Protein AF-X0V4F4-F1 (afdb_monomer_lite)

Structure (mmCIF, N/CA/C/O backbone):
data_AF-X0V4F4-F1
#
_entry.id   AF-X0V4F4-F1
#
loop_
_atom_site.group_PDB
_atom_site.id
_atom_site.type_symbol
_atom_site.label_atom_id
_atom_site.label_alt_id
_atom_site.label_comp_id
_atom_site.label_asym_id
_atom_site.label_entity_id
_atom_site.label_seq_id
_atom_site.pdbx_PDB_ins_code
_atom_site.Cartn_x
_atom_site.Cartn_y
_atom_site.Cartn_z
_atom_site.occupancy
_atom_site.B_iso_or_equiv
_atom_site.auth_seq_id
_atom_site.auth_comp_id
_atom_site.auth_asym_id
_atom_site.auth_atom_id
_atom_site.pdbx_PDB_model_num
ATOM 1 N N . MET A 1 1 ? -26.905 -1.949 -37.297 1.00 37.72 1 MET A N 1
ATOM 2 C CA . MET A 1 1 ? -25.685 -1.219 -36.891 1.00 37.72 1 MET A CA 1
ATOM 3 C C . MET A 1 1 ? -25.699 -1.088 -35.381 1.00 37.72 1 MET A C 1
ATOM 5 O O . MET A 1 1 ? -26.369 -0.215 -34.851 1.00 37.72 1 MET A O 1
ATOM 9 N N . THR A 1 2 ? -25.054 -2.017 -34.686 1.00 37.38 2 THR A N 1
ATOM 10 C CA . THR A 1 2 ? -24.847 -1.951 -33.238 1.00 37.38 2 THR A CA 1
ATOM 11 C C . THR A 1 2 ? -23.733 -0.949 -32.968 1.00 37.38 2 THR A C 1
ATOM 13 O O . THR A 1 2 ? -22.569 -1.186 -33.281 1.00 37.38 2 THR A O 1
ATOM 16 N N . THR A 1 3 ? -24.101 0.216 -32.449 1.00 40.47 3 THR A N 1
ATOM 17 C CA . THR A 1 3 ? -23.155 1.213 -31.956 1.00 40.47 3 THR A CA 1
ATOM 18 C C . THR A 1 3 ? -22.427 0.633 -30.749 1.00 40.47 3 THR A C 1
ATOM 20 O O . THR A 1 3 ? -23.006 0.509 -29.670 1.00 40.47 3 THR A O 1
ATOM 23 N N . HIS A 1 4 ? -21.161 0.262 -30.934 1.00 43.31 4 HIS A N 1
ATOM 24 C CA . HIS A 1 4 ? -20.242 0.027 -29.830 1.00 43.31 4 HIS A CA 1
ATOM 25 C C . HIS A 1 4 ? -20.098 1.336 -29.053 1.00 43.31 4 HIS A C 1
ATOM 27 O O . HIS A 1 4 ? -19.474 2.288 -29.522 1.00 43.31 4 HIS A O 1
ATOM 33 N N . VAL A 1 5 ? -20.702 1.389 -27.868 1.00 49.34 5 VAL A N 1
ATOM 34 C CA . VAL A 1 5 ? -20.379 2.409 -26.877 1.00 49.34 5 VAL A CA 1
ATOM 35 C C . VAL A 1 5 ? -18.952 2.107 -26.437 1.00 49.34 5 VAL A C 1
ATOM 37 O O . VAL A 1 5 ? -18.704 1.174 -25.679 1.00 49.34 5 VAL A O 1
ATOM 40 N N . ASN A 1 6 ? -17.996 2.841 -27.000 1.00 49.03 6 ASN A N 1
ATOM 41 C CA . ASN A 1 6 ? -16.612 2.832 -26.555 1.00 49.03 6 ASN A CA 1
ATOM 42 C C . ASN A 1 6 ? -16.559 3.555 -25.204 1.00 49.03 6 ASN A C 1
ATOM 44 O O . ASN A 1 6 ? -16.235 4.742 -25.127 1.00 49.03 6 ASN A O 1
ATOM 48 N N . THR A 1 7 ? -16.965 2.860 -24.144 1.00 48.78 7 THR A N 1
ATOM 49 C CA . THR A 1 7 ? -16.778 3.315 -22.771 1.00 48.78 7 THR A CA 1
ATOM 50 C C . THR A 1 7 ? -15.282 3.269 -22.519 1.00 48.78 7 THR A C 1
ATOM 52 O O . THR A 1 7 ? -14.724 2.231 -22.185 1.00 48.78 7 THR A O 1
ATOM 55 N N . LYS A 1 8 ? -14.599 4.384 -22.765 1.00 49.84 8 LYS A N 1
ATOM 56 C CA . LYS A 1 8 ? -13.213 4.568 -22.350 1.00 49.84 8 LYS A CA 1
ATOM 57 C C . LYS A 1 8 ? -13.227 4.480 -20.821 1.00 49.84 8 LYS A C 1
ATOM 59 O O . LYS A 1 8 ? -13.608 5.452 -20.171 1.00 49.84 8 LYS A O 1
ATOM 64 N N . GLU A 1 9 ? -12.958 3.295 -20.270 1.00 61.97 9 GLU A N 1
ATOM 65 C CA . GLU A 1 9 ? -12.934 3.059 -18.826 1.00 61.97 9 GLU A CA 1
ATOM 66 C C . GLU A 1 9 ? -12.059 4.135 -18.189 1.00 61.97 9 GLU A C 1
ATOM 68 O O . GLU A 1 9 ? -10.913 4.368 -18.584 1.00 61.97 9 GLU A O 1
ATOM 73 N N . LYS A 1 10 ? -12.656 4.898 -17.274 1.00 65.00 10 LYS A N 1
ATOM 74 C CA . LYS A 1 10 ? -11.963 5.991 -16.611 1.00 65.00 10 LYS A CA 1
ATOM 75 C C . LYS A 1 10 ? -10.868 5.362 -15.758 1.00 65.00 10 LYS A C 1
ATOM 77 O O . LYS A 1 10 ? -11.165 4.726 -14.756 1.00 65.00 10 LYS A O 1
ATOM 82 N N . SER A 1 11 ? -9.615 5.551 -16.160 1.00 74.38 11 SER A N 1
ATOM 83 C CA . SER A 1 11 ? -8.469 5.084 -15.388 1.00 74.38 11 SER A CA 1
ATOM 84 C C . SER A 1 11 ? -8.500 5.711 -13.994 1.00 74.38 11 SER A C 1
ATOM 86 O O . SER A 1 11 ? -8.341 6.928 -13.845 1.00 74.38 11 SER A O 1
ATOM 88 N N . HIS A 1 12 ? -8.763 4.894 -12.976 1.00 88.62 12 HIS A N 1
ATOM 89 C CA . HIS A 1 12 ? -8.858 5.358 -11.600 1.00 88.62 12 HIS A CA 1
ATOM 90 C C . HIS A 1 12 ? -7.478 5.769 -11.090 1.00 88.62 12 HIS A C 1
ATOM 92 O O . HIS A 1 12 ? -6.485 5.059 -11.280 1.00 88.62 12 HIS A O 1
ATOM 98 N N . LYS A 1 13 ? -7.404 6.931 -10.437 1.00 92.62 13 LYS A N 1
ATOM 99 C CA . LYS A 1 13 ? -6.176 7.388 -9.790 1.00 92.62 13 LYS A CA 1
ATOM 100 C C . LYS A 1 13 ? -6.096 6.820 -8.382 1.00 92.62 13 LYS A C 1
ATOM 102 O O . LYS A 1 13 ? -7.054 6.889 -7.618 1.00 92.62 13 LYS A O 1
ATOM 107 N N . LEU A 1 14 ? -4.921 6.317 -8.007 1.00 93.12 14 LEU A N 1
ATOM 108 C CA . LEU A 1 14 ? -4.670 5.735 -6.690 1.00 93.12 14 LEU A CA 1
ATOM 109 C C . LEU A 1 14 ? -5.020 6.710 -5.558 1.00 93.12 14 LEU A C 1
ATOM 111 O O . LEU A 1 14 ? -5.531 6.288 -4.530 1.00 93.12 14 LEU A O 1
ATOM 115 N N . PHE A 1 15 ? -4.787 8.013 -5.747 1.00 92.31 15 PHE A N 1
ATOM 116 C CA . PHE A 1 15 ? -5.181 9.031 -4.770 1.00 92.31 15 PHE A CA 1
ATOM 117 C C . PHE A 1 15 ? -6.688 9.027 -4.480 1.00 92.31 15 PHE A C 1
ATOM 119 O O . PHE A 1 15 ? -7.075 8.969 -3.317 1.00 92.31 15 PHE A O 1
ATOM 126 N N . GLU A 1 16 ? -7.516 9.028 -5.526 1.00 94.31 16 GLU A N 1
ATOM 127 C CA . GLU A 1 16 ? -8.979 9.035 -5.401 1.00 94.31 16 GLU A CA 1
ATOM 128 C C . GLU A 1 16 ? -9.466 7.761 -4.695 1.00 94.31 16 GLU A C 1
ATOM 130 O O . GLU A 1 16 ? -10.334 7.814 -3.824 1.00 94.31 16 GLU A O 1
ATOM 135 N N . LEU A 1 17 ? -8.859 6.610 -5.009 1.00 95.38 17 LEU A N 1
ATOM 136 C CA . LEU A 1 17 ? -9.201 5.348 -4.352 1.00 95.38 17 LEU A CA 1
ATOM 137 C C . LEU A 1 17 ? -8.787 5.303 -2.877 1.00 95.38 17 LEU A C 1
ATOM 139 O O . LEU A 1 17 ? -9.488 4.688 -2.078 1.00 95.38 17 LEU A O 1
ATOM 143 N N . ILE A 1 18 ? -7.679 5.948 -2.494 1.00 96.19 18 ILE A N 1
ATOM 144 C CA . ILE A 1 18 ? -7.268 6.044 -1.084 1.00 96.19 18 ILE A CA 1
ATOM 145 C C . ILE A 1 18 ? -8.304 6.833 -0.281 1.00 96.19 18 ILE A C 1
ATOM 147 O O . ILE A 1 18 ? -8.685 6.400 0.806 1.00 96.19 18 ILE A O 1
ATOM 151 N N . GLU A 1 19 ? -8.773 7.966 -0.808 1.00 95.38 19 GLU A N 1
ATOM 152 C CA . GLU A 1 19 ? -9.809 8.773 -0.153 1.00 95.38 19 GLU A CA 1
ATOM 153 C C . GLU A 1 19 ? -11.130 8.007 -0.047 1.00 95.38 19 GLU A C 1
ATOM 155 O O . GLU A 1 19 ? -11.757 7.988 1.013 1.00 95.38 19 GLU A O 1
ATOM 160 N N . TYR A 1 20 ? -11.517 7.304 -1.113 1.00 96.62 20 TYR A N 1
ATOM 161 C CA . TYR A 1 20 ? -12.715 6.473 -1.105 1.00 96.62 20 TYR A CA 1
ATOM 162 C C . TYR A 1 20 ? -12.623 5.328 -0.083 1.00 96.62 20 TYR A C 1
ATOM 164 O O . TYR A 1 20 ? -13.535 5.137 0.721 1.00 96.62 20 TYR A O 1
ATOM 172 N N . TYR A 1 21 ? -11.494 4.614 -0.037 1.00 96.81 21 TYR A N 1
ATOM 173 C CA . TYR A 1 21 ? -11.267 3.535 0.928 1.00 96.81 21 TYR A CA 1
ATOM 174 C C . TYR A 1 21 ? -11.280 4.039 2.378 1.00 96.81 21 TYR A C 1
ATOM 176 O O . TYR A 1 21 ? -11.787 3.361 3.272 1.00 96.81 21 TYR A O 1
ATOM 184 N N . GLU A 1 22 ? -10.768 5.245 2.633 1.00 97.31 22 GLU A N 1
ATOM 185 C CA . GLU A 1 22 ? -10.863 5.892 3.944 1.00 97.31 22 GLU A CA 1
ATOM 186 C C . GLU A 1 22 ? -12.327 6.109 4.366 1.00 97.31 22 GLU A C 1
ATOM 188 O O . GLU A 1 22 ? -12.687 5.799 5.506 1.00 97.31 22 GLU A O 1
ATOM 193 N N . VAL A 1 23 ? -13.183 6.579 3.451 1.00 97.69 23 VAL A N 1
ATOM 194 C CA . VAL A 1 23 ? -14.627 6.748 3.693 1.00 97.69 23 VAL A CA 1
ATOM 195 C C . VAL A 1 23 ? -15.307 5.405 3.968 1.00 97.69 23 VAL A C 1
ATOM 197 O O . VAL A 1 23 ? -16.054 5.303 4.943 1.00 97.69 23 VAL A O 1
ATOM 200 N N . CYS A 1 24 ? -15.011 4.363 3.185 1.00 97.94 24 CYS A N 1
ATOM 201 C CA . CYS A 1 24 ? -15.544 3.015 3.417 1.00 9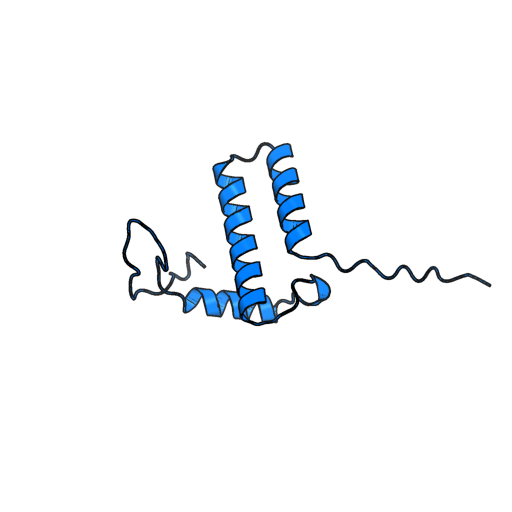7.94 24 CYS A CA 1
ATOM 202 C C . CYS A 1 24 ? -15.173 2.488 4.808 1.00 97.94 24 CYS A C 1
ATOM 204 O O . CYS A 1 24 ? -16.048 2.079 5.567 1.00 97.94 24 CYS A O 1
ATOM 206 N N . ASN A 1 25 ? -13.899 2.584 5.201 1.00 97.62 25 ASN A N 1
ATOM 207 C CA . ASN A 1 25 ? -13.465 2.115 6.518 1.00 97.62 25 ASN A CA 1
ATOM 208 C C . ASN A 1 25 ? -14.140 2.875 7.674 1.00 97.62 25 ASN A C 1
ATOM 210 O O . ASN A 1 25 ? -14.391 2.288 8.728 1.00 97.62 25 ASN A O 1
ATOM 214 N N . ARG A 1 26 ? -14.448 4.170 7.500 1.00 97.38 26 ARG A N 1
ATOM 215 C CA . ARG A 1 26 ? -15.243 4.930 8.482 1.00 97.38 26 ARG A CA 1
ATOM 216 C C . A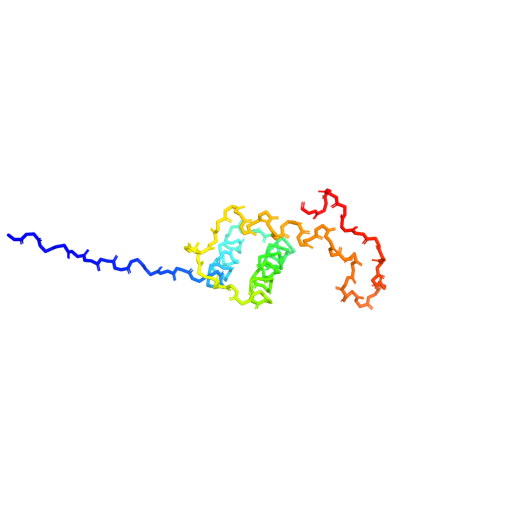RG A 1 26 ? -16.665 4.390 8.585 1.00 97.38 26 ARG A C 1
ATOM 218 O O . ARG A 1 26 ? -17.141 4.179 9.696 1.00 97.38 26 ARG A O 1
ATOM 225 N N . ALA A 1 27 ? -17.319 4.154 7.449 1.00 97.94 27 ALA A N 1
ATOM 226 C CA . ALA A 1 27 ? -18.678 3.619 7.406 1.00 97.94 27 ALA A CA 1
ATOM 227 C C . ALA A 1 27 ? -18.770 2.212 8.028 1.00 97.94 27 ALA A C 1
ATOM 229 O O . ALA A 1 27 ? -19.745 1.898 8.701 1.00 97.94 27 ALA A O 1
ATOM 230 N N . GLU A 1 28 ? -17.724 1.398 7.877 1.00 97.81 28 GLU A N 1
ATOM 231 C CA . GLU A 1 28 ? -17.606 0.067 8.489 1.00 97.81 28 GLU A CA 1
ATOM 232 C C . GLU A 1 28 ? -17.244 0.085 9.986 1.00 97.81 28 GLU A C 1
ATOM 234 O O . GLU A 1 28 ? -17.046 -0.970 10.591 1.00 97.81 28 GLU A O 1
ATOM 239 N N . GLY A 1 29 ? -17.102 1.262 10.601 1.00 97.50 29 GLY A N 1
ATOM 240 C CA . GLY A 1 29 ? -16.794 1.384 12.026 1.00 97.50 29 GLY A CA 1
ATOM 241 C C . GLY A 1 29 ? -15.367 0.971 12.399 1.00 97.50 29 GLY A C 1
ATOM 242 O O . GLY A 1 29 ? -15.110 0.611 13.550 1.00 97.50 29 GLY A O 1
ATOM 243 N N . LYS A 1 30 ? -14.408 1.011 11.459 1.00 97.75 30 LYS A N 1
ATOM 244 C CA . LYS A 1 30 ? -12.994 0.786 11.797 1.00 97.75 30 LYS A CA 1
ATOM 245 C C . LYS A 1 30 ? -12.498 1.884 12.739 1.00 97.75 30 LYS A C 1
ATOM 247 O O . LYS A 1 30 ? -12.890 3.046 12.638 1.00 97.75 30 LYS A O 1
ATOM 252 N N . SER A 1 31 ? -11.575 1.529 13.635 1.00 97.81 31 SER A N 1
ATOM 253 C CA . SER A 1 31 ? -11.008 2.508 14.567 1.00 97.81 31 SER A CA 1
ATOM 254 C C . SER A 1 31 ? -10.258 3.626 13.820 1.00 97.81 31 SER A C 1
ATOM 256 O O . SER A 1 31 ? -9.599 3.343 12.811 1.00 97.81 31 SER A O 1
ATOM 258 N N . PRO A 1 32 ? -10.244 4.875 14.330 1.00 96.94 32 PRO A N 1
ATOM 259 C CA . PRO A 1 32 ? -9.469 5.964 13.727 1.00 96.94 32 PRO A CA 1
ATOM 260 C C . PRO A 1 32 ? -7.986 5.618 13.541 1.00 96.94 32 PRO A C 1
ATOM 262 O O . PRO A 1 32 ? -7.367 6.006 12.551 1.00 96.94 32 PRO A O 1
ATOM 265 N N . LYS A 1 33 ? -7.424 4.830 14.468 1.00 95.69 33 LYS A N 1
ATOM 266 C CA . LYS A 1 33 ? -6.042 4.345 14.395 1.00 95.69 33 LYS A CA 1
ATOM 267 C C . LYS A 1 33 ? -5.835 3.402 13.208 1.00 95.69 33 LYS A C 1
ATOM 269 O O . LYS A 1 33 ? -4.860 3.560 12.481 1.00 95.69 33 LYS A O 1
ATOM 274 N N . THR A 1 34 ? -6.746 2.452 12.998 1.00 95.31 34 THR A N 1
ATOM 275 C CA . THR A 1 34 ? -6.706 1.514 11.864 1.00 95.31 34 THR A CA 1
ATOM 276 C C . THR A 1 34 ? -6.810 2.254 10.535 1.00 95.31 34 THR A C 1
ATOM 278 O O . THR A 1 34 ? -6.015 2.008 9.634 1.00 95.31 34 THR A O 1
ATOM 281 N N . ILE A 1 35 ? -7.743 3.203 10.438 1.00 96.69 35 ILE A N 1
ATOM 282 C CA . ILE A 1 35 ? -7.950 4.019 9.236 1.00 96.69 35 ILE A CA 1
ATOM 283 C C . ILE A 1 35 ? -6.691 4.825 8.916 1.00 96.69 35 ILE A C 1
ATOM 285 O O . ILE A 1 35 ? -6.187 4.766 7.798 1.00 96.69 35 ILE A O 1
ATOM 289 N N . SER A 1 36 ? -6.143 5.523 9.916 1.00 95.19 36 SER A N 1
ATOM 290 C CA . SER A 1 36 ? -4.903 6.289 9.769 1.00 95.19 36 SER A CA 1
ATOM 291 C C . SER A 1 36 ? -3.745 5.403 9.306 1.00 95.19 36 SER A C 1
ATOM 293 O O . SER A 1 36 ? -3.016 5.770 8.385 1.00 95.19 36 SER A O 1
ATOM 295 N N . TRP A 1 37 ? -3.620 4.201 9.877 1.00 94.75 37 TRP A N 1
ATOM 296 C CA . TRP A 1 37 ? -2.590 3.241 9.489 1.00 94.75 37 TRP A CA 1
ATOM 297 C C . TRP A 1 37 ? -2.745 2.772 8.033 1.00 94.75 37 TRP A C 1
ATOM 299 O O . TRP A 1 37 ? -1.771 2.813 7.280 1.00 94.75 37 TRP A O 1
ATOM 309 N N . TYR A 1 38 ? -3.949 2.393 7.589 1.00 96.56 38 TYR A N 1
ATOM 310 C CA . TYR A 1 38 ? -4.185 2.028 6.185 1.00 96.56 38 TYR A CA 1
ATOM 311 C C . TYR A 1 38 ? -3.903 3.196 5.231 1.00 96.56 38 TYR A C 1
ATOM 313 O O . TYR A 1 38 ? -3.130 3.036 4.282 1.00 96.56 38 TYR A O 1
ATOM 321 N N . SER A 1 39 ? -4.456 4.382 5.507 1.00 94.75 39 SER A N 1
ATOM 322 C CA . SER A 1 39 ? -4.246 5.573 4.679 1.00 94.75 39 SER A CA 1
ATOM 323 C C . SER A 1 39 ? -2.763 5.952 4.596 1.00 94.75 39 SER A C 1
ATOM 325 O O . SER A 1 39 ? -2.283 6.307 3.521 1.00 94.75 39 SER A O 1
ATOM 327 N N . ALA A 1 40 ? -2.008 5.854 5.695 1.00 93.62 40 ALA A N 1
ATOM 328 C CA . ALA A 1 40 ? -0.576 6.159 5.715 1.00 93.62 40 ALA A CA 1
ATOM 329 C C . ALA A 1 40 ? 0.253 5.179 4.866 1.00 93.62 40 ALA A C 1
ATOM 331 O O . ALA A 1 40 ? 1.141 5.613 4.124 1.00 93.62 40 ALA A O 1
ATOM 332 N N . ASN A 1 41 ? -0.051 3.879 4.923 1.00 93.94 41 ASN A N 1
ATOM 333 C CA . ASN A 1 41 ? 0.634 2.871 4.108 1.00 93.94 41 ASN A CA 1
ATOM 334 C C . ASN A 1 41 ? 0.372 3.080 2.610 1.00 93.94 41 ASN A C 1
ATOM 336 O O . ASN A 1 41 ? 1.311 3.148 1.816 1.00 93.94 41 ASN A O 1
ATOM 340 N N . LEU A 1 42 ? -0.888 3.288 2.220 1.00 95.94 42 LEU A N 1
ATOM 341 C CA . LEU A 1 42 ? -1.239 3.517 0.815 1.00 95.94 42 LEU A CA 1
ATOM 342 C C . LEU A 1 42 ? -0.659 4.840 0.282 1.00 95.94 42 LEU A C 1
ATOM 344 O O . LEU A 1 42 ? -0.146 4.894 -0.839 1.00 95.94 42 LEU A O 1
ATOM 348 N N . LYS A 1 43 ? -0.657 5.904 1.098 1.00 95.25 43 LYS A N 1
ATOM 349 C CA . LYS A 1 43 ? 0.003 7.177 0.754 1.00 95.25 43 LYS A CA 1
ATOM 350 C C . LYS A 1 43 ? 1.516 7.006 0.602 1.00 95.25 43 LYS A C 1
ATOM 352 O O . LYS A 1 43 ? 2.101 7.626 -0.283 1.00 95.25 43 LYS A O 1
ATOM 357 N N . SER A 1 44 ? 2.147 6.147 1.404 1.00 94.19 44 SER A N 1
ATOM 358 C CA . SER A 1 44 ? 3.577 5.835 1.277 1.00 94.19 44 SER A CA 1
ATOM 359 C C . SER A 1 44 ? 3.899 5.161 -0.056 1.00 94.19 44 SER A C 1
ATOM 361 O O . SER A 1 44 ? 4.871 5.548 -0.706 1.00 94.19 44 SER A O 1
ATOM 363 N N . PHE A 1 45 ? 3.061 4.226 -0.510 1.00 95.69 45 PHE A N 1
ATOM 364 C CA . PHE A 1 45 ? 3.206 3.626 -1.837 1.00 95.69 45 PHE A CA 1
ATOM 365 C C . PHE A 1 45 ? 3.022 4.659 -2.953 1.00 95.69 45 PHE A C 1
ATOM 367 O O . PHE A 1 45 ? 3.861 4.771 -3.845 1.00 95.69 45 PHE A O 1
ATOM 374 N N . ARG A 1 46 ? 1.992 5.508 -2.868 1.00 95.06 46 ARG A N 1
ATOM 375 C CA . ARG A 1 46 ? 1.804 6.595 -3.840 1.00 95.06 46 ARG A CA 1
ATOM 376 C C . ARG A 1 46 ? 3.004 7.547 -3.893 1.00 95.06 46 ARG A C 1
ATOM 378 O O . ARG A 1 46 ? 3.420 7.960 -4.975 1.00 95.06 46 ARG A O 1
ATOM 385 N N . ASN A 1 47 ? 3.571 7.898 -2.741 1.00 94.31 47 ASN A N 1
ATOM 386 C CA . ASN A 1 47 ? 4.761 8.746 -2.671 1.00 94.31 47 ASN A CA 1
ATOM 387 C C . ASN A 1 47 ? 5.974 8.070 -3.322 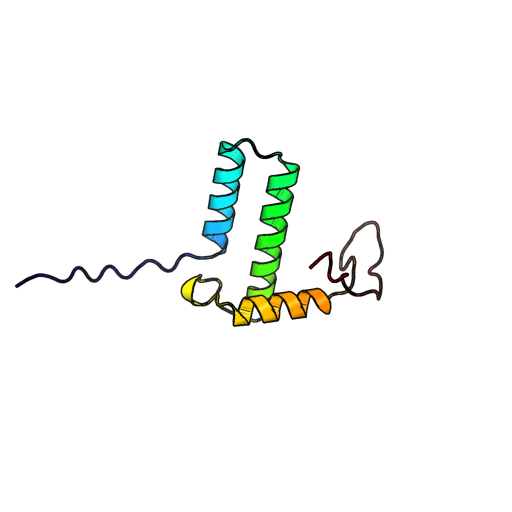1.00 94.31 47 ASN A C 1
ATOM 389 O O . ASN A 1 47 ? 6.740 8.740 -4.015 1.00 94.31 47 ASN A O 1
ATOM 393 N N . TYR A 1 48 ? 6.114 6.752 -3.163 1.00 94.75 48 TYR A N 1
ATOM 394 C CA . TYR A 1 48 ? 7.113 5.972 -3.886 1.00 94.75 48 TYR A CA 1
ATOM 395 C C . TYR A 1 48 ? 6.922 6.074 -5.408 1.00 94.75 48 TYR A C 1
ATOM 397 O O . TYR A 1 48 ? 7.881 6.420 -6.099 1.00 94.75 48 TYR A O 1
ATOM 405 N N . LEU A 1 49 ? 5.698 5.904 -5.925 1.00 94.75 49 LEU A N 1
ATOM 406 C CA . LEU A 1 49 ? 5.414 6.068 -7.361 1.00 94.75 49 LEU A CA 1
ATOM 407 C C . LEU A 1 49 ? 5.796 7.465 -7.861 1.00 94.75 49 LEU A C 1
ATOM 409 O O . LEU A 1 49 ? 6.510 7.602 -8.856 1.00 94.75 49 LEU A O 1
ATOM 413 N N . LYS A 1 50 ? 5.407 8.504 -7.109 1.00 93.88 50 LYS A N 1
ATOM 414 C CA . LYS A 1 50 ? 5.745 9.898 -7.423 1.00 93.88 50 LYS A CA 1
ATOM 415 C C . LYS A 1 50 ? 7.259 10.127 -7.469 1.00 93.88 50 LYS A C 1
ATOM 417 O O . LYS A 1 50 ? 7.736 10.793 -8.381 1.00 93.88 50 LYS A O 1
ATOM 422 N N . SER A 1 51 ? 8.014 9.555 -6.526 1.00 93.00 51 SER A N 1
ATOM 423 C CA . SER A 1 51 ? 9.482 9.669 -6.479 1.00 93.00 51 SER A CA 1
ATOM 424 C C . SER A 1 51 ? 10.190 8.992 -7.658 1.00 93.00 51 SER A C 1
ATOM 426 O O . SER A 1 51 ? 11.322 9.337 -7.982 1.00 93.00 51 SER A O 1
ATOM 428 N N . ARG A 1 52 ? 9.521 8.033 -8.306 1.00 92.12 52 ARG A N 1
ATOM 429 C CA . ARG A 1 52 ? 10.015 7.293 -9.472 1.00 92.12 52 ARG A CA 1
ATOM 430 C C . ARG A 1 52 ? 9.458 7.822 -10.795 1.00 92.12 52 ARG A C 1
ATOM 432 O O . ARG A 1 52 ? 9.727 7.224 -11.828 1.00 92.12 52 ARG A O 1
ATOM 439 N N . HIS A 1 53 ? 8.688 8.915 -10.768 1.00 93.00 53 HIS A N 1
ATOM 440 C CA . HIS A 1 53 ? 7.965 9.450 -11.928 1.00 93.00 53 HIS A CA 1
ATOM 441 C C . HIS A 1 53 ? 7.048 8.418 -12.613 1.00 93.00 53 HIS A C 1
ATOM 443 O O . HIS A 1 53 ? 6.797 8.497 -13.814 1.00 93.00 53 HIS A O 1
ATOM 449 N N . VAL A 1 54 ? 6.526 7.458 -11.843 1.00 92.56 54 VAL A N 1
ATOM 450 C CA . VAL A 1 54 ? 5.570 6.453 -12.321 1.00 92.56 54 VAL A CA 1
ATOM 451 C C . VAL A 1 54 ? 4.150 6.996 -12.164 1.00 92.56 54 VAL A C 1
ATOM 453 O O . VAL A 1 54 ? 3.822 7.632 -11.159 1.00 92.56 54 VAL A O 1
ATOM 456 N N . SER A 1 55 ? 3.303 6.750 -13.166 1.00 91.06 55 SER A N 1
ATOM 457 C CA . SER A 1 55 ? 1.886 7.124 -13.132 1.00 91.06 55 SER A CA 1
ATOM 458 C C . SER A 1 55 ? 1.167 6.440 -11.969 1.00 91.06 55 SER A C 1
ATOM 460 O O . SER A 1 55 ? 1.283 5.234 -11.781 1.00 91.06 55 SER A O 1
ATOM 462 N N . ASP A 1 56 ? 0.363 7.197 -11.224 1.00 90.38 56 ASP A N 1
ATOM 463 C CA . ASP A 1 56 ? -0.482 6.691 -10.136 1.00 90.38 56 ASP A CA 1
ATOM 464 C C . ASP A 1 56 ? -1.848 6.167 -10.618 1.00 90.38 56 ASP A C 1
ATOM 466 O O . ASP A 1 56 ? -2.801 6.099 -9.845 1.00 90.38 56 ASP A O 1
ATOM 470 N N . SER A 1 57 ? -1.968 5.838 -11.903 1.00 92.75 57 SER A N 1
ATOM 471 C CA . SER A 1 57 ? -3.143 5.163 -12.463 1.00 92.75 57 SER A CA 1
ATOM 472 C C . SER A 1 57 ? -3.082 3.665 -12.157 1.00 92.75 57 SER A C 1
ATOM 474 O O . SER A 1 57 ? -2.014 3.063 -12.288 1.00 92.75 57 SER A O 1
ATOM 476 N N . LEU A 1 58 ? -4.215 3.063 -11.777 1.00 89.56 58 LEU A N 1
ATOM 477 C CA . LEU A 1 58 ? -4.263 1.634 -11.441 1.00 89.56 58 LEU A CA 1
ATOM 478 C C . LEU A 1 58 ? -3.876 0.716 -12.599 1.00 89.56 58 LEU A C 1
ATOM 480 O O . LEU A 1 58 ? -3.290 -0.330 -12.348 1.00 89.56 58 LEU A O 1
ATOM 484 N N . ASP A 1 59 ? -4.098 1.135 -13.843 1.00 90.50 59 ASP A N 1
ATOM 485 C CA . ASP A 1 59 ? -3.727 0.347 -15.028 1.00 90.50 59 ASP A CA 1
ATOM 486 C C . ASP A 1 59 ? -2.208 0.143 -15.145 1.00 90.50 59 ASP A C 1
ATOM 488 O O . ASP A 1 59 ? -1.745 -0.754 -15.843 1.00 90.50 59 ASP A O 1
ATOM 492 N N . ASN A 1 60 ? -1.422 0.977 -14.455 1.00 87.56 60 ASN A N 1
ATOM 493 C CA . ASN A 1 60 ? 0.038 0.904 -14.429 1.00 87.56 60 ASN A CA 1
ATOM 494 C C . ASN A 1 60 ? 0.576 0.220 -13.163 1.00 87.56 60 ASN A C 1
ATOM 496 O O . ASN A 1 60 ? 1.792 0.105 -13.003 1.00 87.56 60 ASN A O 1
ATOM 500 N N . ILE A 1 61 ? -0.300 -0.198 -12.243 1.00 91.38 61 ILE A N 1
ATOM 501 C CA . ILE A 1 61 ? 0.088 -0.860 -10.998 1.00 91.38 61 ILE A CA 1
ATOM 502 C C . ILE A 1 61 ? -0.013 -2.368 -11.202 1.00 91.38 61 ILE A C 1
ATOM 504 O O . ILE A 1 61 ? -1.087 -2.957 -11.119 1.00 91.38 61 ILE A O 1
ATOM 508 N N . ASP A 1 62 ? 1.134 -3.001 -11.438 1.00 92.88 62 ASP A N 1
ATOM 509 C CA . ASP A 1 62 ? 1.243 -4.446 -11.606 1.00 92.88 62 ASP A CA 1
ATOM 510 C C . ASP A 1 62 ? 2.023 -5.114 -10.458 1.00 92.88 62 ASP A C 1
ATOM 512 O O . ASP A 1 62 ? 2.585 -4.481 -9.556 1.00 92.88 62 ASP A O 1
ATOM 516 N N . THR A 1 63 ? 2.080 -6.447 -10.486 1.00 94.50 63 THR A N 1
ATOM 517 C CA . THR A 1 63 ? 2.807 -7.208 -9.458 1.00 94.50 63 THR A CA 1
ATOM 518 C C . THR A 1 63 ? 4.318 -6.981 -9.493 1.00 94.50 63 THR A C 1
ATOM 520 O O . THR A 1 63 ? 4.994 -7.247 -8.497 1.00 94.50 63 THR A O 1
ATOM 523 N N . LYS A 1 64 ? 4.886 -6.526 -10.615 1.00 95.06 64 LYS A N 1
ATOM 524 C CA . LYS A 1 64 ? 6.314 -6.218 -10.710 1.00 95.06 64 LYS A CA 1
ATOM 525 C C . LYS A 1 64 ? 6.611 -4.946 -9.922 1.00 95.06 64 LYS A C 1
ATOM 527 O O . LYS A 1 64 ? 7.464 -4.978 -9.038 1.00 95.06 64 LYS A O 1
ATOM 532 N N . LEU A 1 65 ? 5.841 -3.888 -10.155 1.00 94.88 65 LEU A N 1
ATOM 533 C CA . LEU A 1 65 ? 5.934 -2.620 -9.440 1.00 94.88 65 LEU A CA 1
ATOM 534 C C . LEU A 1 65 ? 5.728 -2.798 -7.930 1.00 94.88 65 LEU A C 1
ATOM 536 O O . LEU A 1 65 ? 6.454 -2.213 -7.128 1.00 94.88 65 LEU A O 1
ATOM 540 N N . LEU A 1 66 ? 4.790 -3.661 -7.525 1.00 94.44 66 LEU A N 1
ATOM 541 C CA . LEU A 1 66 ? 4.587 -3.989 -6.110 1.00 94.44 66 LEU A CA 1
ATOM 542 C C . LEU A 1 66 ? 5.806 -4.694 -5.492 1.00 94.44 66 LEU A C 1
ATOM 544 O O . LEU A 1 66 ? 6.214 -4.347 -4.384 1.00 94.44 66 LEU A O 1
ATOM 548 N N . ARG A 1 67 ? 6.440 -5.639 -6.200 1.00 94.94 67 ARG A N 1
ATOM 549 C CA . ARG A 1 67 ? 7.681 -6.279 -5.721 1.00 94.94 67 ARG A CA 1
ATOM 550 C C . ARG A 1 67 ? 8.834 -5.281 -5.625 1.00 94.94 67 ARG A C 1
ATOM 552 O O . ARG A 1 67 ? 9.595 -5.323 -4.663 1.00 94.94 67 ARG A O 1
ATOM 559 N N . GLU A 1 68 ? 8.954 -4.369 -6.585 1.00 95.00 68 GLU A N 1
ATOM 560 C CA . GLU A 1 68 ? 9.952 -3.295 -6.543 1.00 95.00 68 GLU A CA 1
ATOM 561 C C . GLU A 1 68 ? 9.729 -2.360 -5.349 1.00 95.00 68 GLU A C 1
ATOM 563 O O . GLU A 1 68 ? 10.696 -1.941 -4.707 1.00 95.00 68 GLU A O 1
ATOM 568 N N . TYR A 1 69 ? 8.470 -2.089 -4.999 1.00 95.00 69 TYR A N 1
ATOM 569 C CA . TYR A 1 69 ? 8.131 -1.334 -3.800 1.00 95.00 69 TYR A CA 1
ATOM 570 C C . TYR A 1 69 ? 8.520 -2.074 -2.514 1.00 95.00 69 TYR A C 1
ATOM 572 O O . TYR A 1 69 ? 9.160 -1.482 -1.647 1.00 95.00 69 TYR A O 1
ATOM 580 N N . VAL A 1 70 ? 8.232 -3.375 -2.412 1.00 92.88 70 VAL A N 1
ATOM 581 C CA . VAL A 1 70 ? 8.671 -4.218 -1.283 1.00 92.88 70 VAL A CA 1
ATOM 582 C C . VAL A 1 70 ? 10.199 -4.205 -1.150 1.00 92.88 70 VAL A C 1
ATOM 584 O O . VAL A 1 70 ? 10.728 -3.998 -0.059 1.00 92.88 70 VAL A O 1
ATO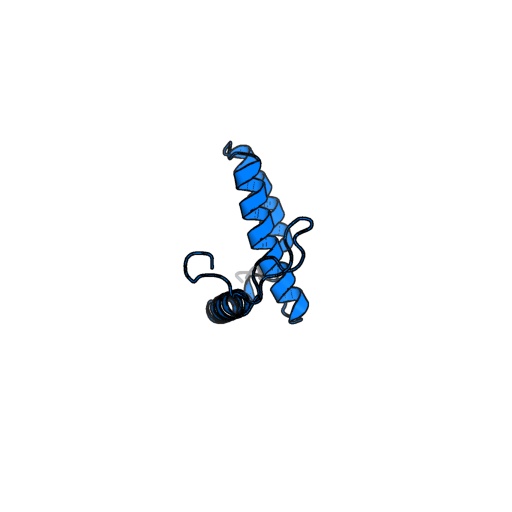M 587 N N . LEU A 1 71 ? 10.933 -4.341 -2.259 1.00 91.88 71 LEU A N 1
ATOM 588 C CA . LEU A 1 71 ? 12.398 -4.249 -2.261 1.00 91.88 71 LEU A CA 1
ATOM 589 C C . LEU A 1 71 ? 12.904 -2.859 -1.856 1.00 91.88 71 LEU A C 1
ATOM 591 O O . LEU A 1 71 ? 13.943 -2.751 -1.203 1.00 91.88 71 LEU A O 1
ATOM 595 N N . TYR A 1 72 ? 12.196 -1.796 -2.240 1.00 91.31 72 TYR A N 1
ATOM 596 C CA . TYR A 1 72 ? 12.492 -0.440 -1.786 1.00 91.31 72 TYR A CA 1
ATOM 597 C C . TYR A 1 72 ? 12.303 -0.306 -0.271 1.00 91.31 72 TYR A C 1
ATOM 599 O O . TYR A 1 72 ? 13.185 0.234 0.394 1.00 91.31 72 TYR A O 1
ATOM 607 N N . LEU A 1 73 ? 11.211 -0.843 0.282 1.00 88.50 73 LEU A N 1
ATOM 608 C CA . LEU A 1 73 ? 10.967 -0.846 1.725 1.00 88.50 73 LEU A CA 1
ATOM 609 C C . LEU A 1 73 ? 12.059 -1.619 2.474 1.00 88.50 73 LEU A C 1
ATOM 611 O O . LEU A 1 73 ? 12.615 -1.094 3.432 1.00 88.50 73 LEU A O 1
ATOM 615 N N . LEU A 1 74 ? 12.462 -2.796 1.991 1.00 84.06 74 LEU A N 1
ATOM 616 C CA . LEU A 1 74 ? 13.546 -3.578 2.605 1.00 84.06 74 LEU A CA 1
ATOM 617 C C . LEU A 1 74 ? 14.889 -2.836 2.651 1.00 84.06 74 LEU A C 1
ATOM 619 O O . LEU A 1 74 ? 15.706 -3.117 3.519 1.00 84.06 74 LEU A O 1
ATOM 623 N N . LYS A 1 75 ? 15.131 -1.895 1.732 1.00 82.06 75 LYS A N 1
ATOM 624 C CA . LYS A 1 75 ? 16.353 -1.073 1.698 1.00 82.06 75 LYS A CA 1
ATOM 625 C C . LYS A 1 75 ? 16.228 0.228 2.489 1.00 82.06 75 LYS A C 1
ATOM 627 O O . LYS A 1 75 ? 17.227 0.921 2.668 1.00 82.06 75 LYS A O 1
ATOM 632 N N . LYS A 1 76 ? 15.021 0.582 2.933 1.00 76.00 76 LYS A N 1
ATOM 633 C CA . LYS A 1 76 ? 14.770 1.802 3.691 1.00 76.00 76 LYS A CA 1
ATOM 634 C C . LYS A 1 76 ? 15.221 1.612 5.138 1.00 76.00 76 LYS A C 1
ATOM 636 O O . LYS A 1 76 ? 14.933 0.591 5.765 1.00 76.00 76 LYS A O 1
ATOM 641 N N . THR A 1 77 ? 15.921 2.607 5.668 1.00 60.75 77 THR A N 1
ATOM 642 C CA . THR A 1 77 ? 16.331 2.638 7.072 1.00 60.75 77 THR A CA 1
ATOM 643 C C . THR A 1 77 ? 15.111 2.787 7.979 1.00 60.75 77 THR A C 1
ATOM 645 O O . THR A 1 77 ? 14.136 3.486 7.670 1.00 60.75 77 THR A O 1
ATOM 648 N N . ARG A 1 78 ? 15.143 2.114 9.129 1.00 57.34 78 ARG A N 1
ATOM 649 C CA . ARG A 1 78 ? 14.126 2.289 10.165 1.00 57.34 78 ARG A CA 1
ATOM 650 C C . ARG A 1 78 ? 14.138 3.735 10.672 1.00 57.34 78 ARG A C 1
ATOM 652 O O . ARG A 1 78 ? 15.192 4.290 10.971 1.00 57.34 78 ARG A O 1
ATOM 659 N N . TYR A 1 79 ? 12.942 4.301 10.850 1.00 57.53 79 TYR A N 1
ATOM 660 C CA . TYR A 1 79 ? 12.713 5.634 11.433 1.00 57.53 79 TYR A CA 1
ATOM 661 C C . TYR A 1 79 ? 13.218 6.825 10.607 1.00 57.53 79 TYR A C 1
ATOM 663 O O . TYR A 1 79 ? 13.441 7.900 11.161 1.00 57.53 79 TYR A O 1
ATOM 671 N N . GLU A 1 80 ? 13.356 6.678 9.288 1.00 54.62 80 GLU A N 1
ATOM 672 C CA . GLU A 1 80 ? 13.602 7.824 8.408 1.00 54.62 80 GLU A CA 1
ATOM 673 C C . GLU A 1 80 ? 12.503 8.895 8.622 1.00 54.62 80 GLU A C 1
ATOM 675 O O . GLU A 1 80 ? 11.341 8.685 8.262 1.00 54.62 80 GLU A O 1
ATOM 680 N N . ASN A 1 81 ? 12.877 10.028 9.236 1.00 50.94 81 ASN A N 1
ATOM 681 C CA . ASN A 1 81 ? 12.022 11.157 9.653 1.00 50.94 81 ASN A CA 1
ATOM 682 C C . ASN A 1 81 ? 11.130 10.963 10.905 1.00 50.94 81 ASN A C 1
ATOM 684 O O . ASN A 1 81 ? 10.080 11.601 11.001 1.00 50.94 81 ASN A O 1
ATOM 688 N N . HIS A 1 82 ? 11.510 10.135 11.890 1.00 47.03 82 HIS A N 1
ATOM 689 C CA . HIS A 1 82 ? 10.775 10.082 13.165 1.00 47.03 82 HIS A CA 1
ATOM 690 C C . HIS A 1 82 ? 11.212 11.211 14.132 1.00 47.03 82 HIS A C 1
ATOM 692 O O . HIS A 1 82 ? 12.391 11.286 14.479 1.00 47.03 82 HIS A O 1
ATOM 698 N N . PRO A 1 83 ? 10.294 12.065 14.633 1.00 52.75 83 PRO A N 1
ATOM 699 C CA . PRO A 1 83 ? 10.641 13.236 15.453 1.00 52.75 83 PRO A CA 1
ATOM 700 C C . PRO A 1 83 ? 11.249 12.899 16.825 1.00 52.75 83 PRO A C 1
ATOM 702 O O . PRO A 1 83 ? 11.911 13.741 17.421 1.00 52.75 83 PRO A O 1
ATOM 705 N N . TYR A 1 84 ? 11.056 11.671 17.319 1.00 54.19 84 TYR A N 1
ATOM 706 C CA . TYR A 1 84 ? 11.527 11.235 18.642 1.00 54.19 84 TYR A CA 1
ATOM 707 C C . TYR A 1 84 ? 12.509 10.058 18.591 1.00 54.19 84 TYR A C 1
ATOM 709 O O . TYR A 1 84 ? 12.861 9.496 19.626 1.00 54.19 84 TYR A O 1
ATOM 717 N N . THR A 1 85 ? 12.920 9.608 17.400 1.00 49.25 85 THR A N 1
ATOM 718 C CA . THR A 1 85 ? 13.823 8.453 17.273 1.00 49.25 85 THR A CA 1
ATOM 719 C C . THR A 1 85 ? 14.735 8.664 16.074 1.00 49.25 85 THR A C 1
ATOM 721 O O . THR A 1 85 ? 14.228 8.739 14.958 1.00 49.25 85 THR A O 1
ATOM 724 N N . PRO A 1 86 ? 16.058 8.781 16.273 1.00 54.12 86 PRO A N 1
ATOM 725 C CA . PRO A 1 86 ? 16.978 8.960 15.162 1.00 54.12 86 PRO A CA 1
ATOM 726 C C . PRO A 1 86 ? 16.883 7.772 14.203 1.00 54.12 86 PRO A C 1
ATOM 728 O O . PRO A 1 86 ? 16.663 6.633 14.631 1.00 54.12 86 PRO A O 1
ATOM 731 N N . ALA A 1 87 ? 17.043 8.055 12.908 1.00 53.22 87 ALA A N 1
ATOM 732 C CA . ALA A 1 87 ? 17.098 7.030 11.877 1.00 53.22 87 ALA A CA 1
ATOM 733 C C . ALA A 1 87 ? 18.151 5.989 12.275 1.00 53.22 87 ALA A C 1
ATOM 735 O O . ALA A 1 87 ? 19.320 6.320 12.489 1.00 53.22 87 ALA A O 1
ATOM 736 N N . LYS A 1 88 ? 17.727 4.736 12.429 1.00 55.16 88 LYS A N 1
ATOM 737 C CA . LYS A 1 88 ? 18.653 3.638 12.689 1.00 55.16 88 LYS A CA 1
ATOM 738 C C . LYS A 1 88 ? 19.170 3.143 11.346 1.00 55.16 88 LYS A C 1
ATOM 740 O O . LYS A 1 88 ? 18.397 2.975 10.409 1.00 55.16 88 LYS A O 1
ATOM 745 N N . THR A 1 89 ? 20.462 2.848 11.272 1.00 53.56 89 THR A N 1
ATOM 746 C CA . THR A 1 89 ? 21.109 2.181 10.127 1.00 53.56 89 THR A CA 1
ATOM 747 C C . THR A 1 89 ? 20.550 0.782 9.846 1.00 53.56 89 THR A C 1
ATOM 749 O O . THR A 1 89 ? 20.863 0.188 8.818 1.00 53.56 89 THR A O 1
ATOM 752 N N . GLU A 1 90 ? 19.708 0.255 10.736 1.00 56.78 90 GLU A N 1
ATOM 753 C CA . GLU A 1 90 ? 18.992 -1.001 10.559 1.00 56.78 90 GLU A CA 1
ATOM 754 C C . GLU A 1 90 ? 17.903 -0.885 9.484 1.00 56.78 90 GLU A C 1
ATOM 756 O O . GLU A 1 90 ? 17.068 0.024 9.498 1.00 56.78 90 GLU A O 1
ATOM 761 N N . LEU A 1 91 ? 17.893 -1.855 8.572 1.00 62.88 91 LEU A N 1
ATOM 762 C CA . LEU A 1 91 ? 16.849 -2.031 7.566 1.00 62.88 91 LEU A CA 1
ATOM 763 C C . LEU A 1 91 ? 15.508 -2.416 8.214 1.00 62.88 91 LEU A C 1
ATOM 765 O O . LEU A 1 91 ? 15.451 -2.882 9.358 1.00 62.88 91 LEU A O 1
ATOM 769 N N . LEU A 1 92 ? 14.406 -2.244 7.480 1.00 60.56 92 LEU A N 1
ATOM 770 C CA . LEU A 1 92 ? 13.116 -2.791 7.902 1.00 60.56 92 LEU A CA 1
ATOM 771 C C . LEU A 1 92 ? 13.201 -4.324 8.011 1.00 60.56 92 LEU A C 1
ATOM 773 O O . LEU A 1 92 ? 13.697 -5.000 7.113 1.00 60.56 92 LEU A O 1
ATOM 777 N N . SER A 1 93 ? 12.706 -4.871 9.127 1.00 61.31 93 SER A N 1
ATOM 778 C CA . SER A 1 93 ? 12.574 -6.323 9.298 1.00 61.31 93 SER A CA 1
ATOM 779 C C . SER A 1 93 ? 11.631 -6.887 8.237 1.00 61.31 93 SER A C 1
ATOM 781 O O . SER A 1 93 ? 10.634 -6.247 7.904 1.00 61.31 93 SER A O 1
ATOM 783 N N . THR A 1 94 ? 11.880 -8.113 7.777 1.00 60.66 94 THR A N 1
ATOM 784 C CA . THR A 1 94 ? 11.008 -8.832 6.829 1.00 60.66 94 THR A CA 1
ATOM 785 C C . THR A 1 94 ? 9.576 -8.994 7.332 1.00 60.66 94 THR A C 1
ATOM 787 O O . THR A 1 94 ? 8.658 -9.067 6.534 1.00 60.66 94 THR A O 1
ATOM 790 N N . SER A 1 95 ? 9.371 -9.006 8.649 1.00 62.62 95 SER A N 1
ATOM 791 C CA . SER A 1 95 ? 8.055 -9.042 9.301 1.00 62.62 95 SER A 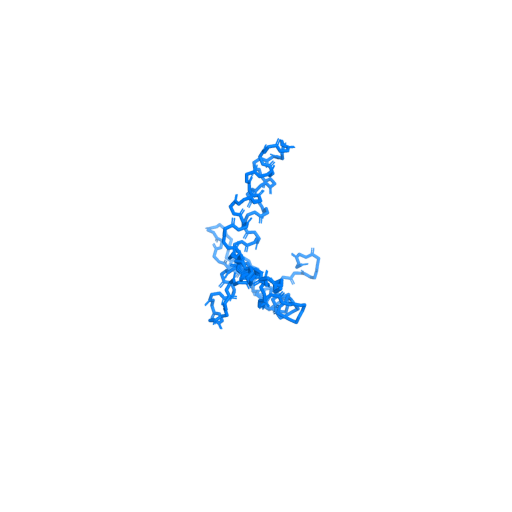CA 1
ATOM 792 C C . SER A 1 95 ? 7.365 -7.674 9.428 1.00 62.62 95 SER A C 1
ATOM 794 O O . SER A 1 95 ? 6.255 -7.592 9.944 1.00 62.62 95 SER A O 1
ATOM 796 N N . THR A 1 96 ? 8.033 -6.587 9.030 1.00 57.44 96 THR A N 1
ATOM 797 C CA . THR A 1 96 ? 7.498 -5.211 9.034 1.00 57.44 96 THR A CA 1
ATOM 798 C C . THR A 1 96 ? 7.131 -4.723 7.629 1.00 57.44 96 THR A C 1
ATOM 800 O O . THR A 1 96 ? 6.369 -3.764 7.519 1.00 57.44 96 THR A O 1
ATOM 803 N N . VAL A 1 97 ? 7.692 -5.346 6.588 1.00 53.81 97 VAL A N 1
ATOM 804 C CA . VAL A 1 97 ? 7.414 -5.037 5.176 1.00 53.81 97 VAL A CA 1
ATOM 805 C C . VAL A 1 97 ? 6.188 -5.797 4.689 1.00 53.81 97 VAL A C 1
ATOM 807 O O . VAL A 1 97 ? 6.044 -6.977 5.073 1.00 53.81 97 VAL A O 1
#

Foldseek 3Di:
DDDPPPPPPPQDFLVVVLVVVLVVCVVVVHDPVVSCVSSVVSVVLVVVCVVVVHGRGPVRDDPVSVVVVVVVQQCDFPCPPPPPDPGDPDGDDPVRD

Organism: NCBI:txid412755

Secondary structure (DSSP, 8-state):
------------BHHHHHHHHHHHHHHTT--HHHHHHHHHHHHHHHHHHHHTT---BGGG--HHHHHHHHHHHHHSEETTT-TTSPPEEEEPPTTT-

InterPro domains:
  IPR004107 Integrase, SAM-like, N-terminal [PF02899] (19-76)
  IPR010998 Integrase/recombinase, N-terminal [G3DSA:1.10.150.130] (7-97)
  IPR044068 Core-binding (CB) domain [PS51900] (8-97)

pLDDT: mean 80.68, std 19.4, range [37.38, 97.94]

Sequence (97 aa):
MTTHVNTKEKSHKLFELIEYYEVCNRAEGKSPKTISWYSANLKSFRNYLKSRHVSDSLDNIDT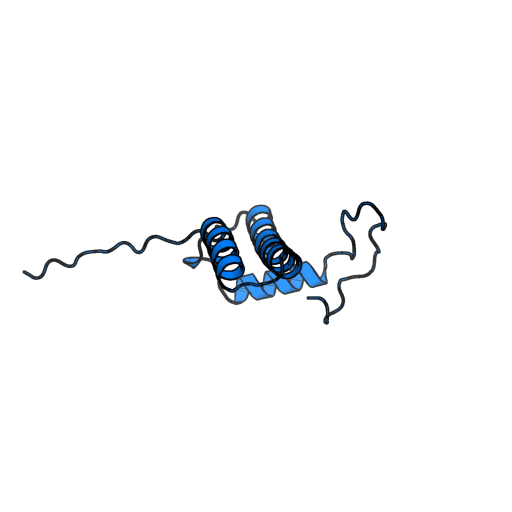KLLREYVLYLLKKTRYENHPYTPAKTELLSTSTV

Radius of gyration: 17.58 Å; chains: 1; bounding box: 47×22×56 Å